Protein AF-A0A4V1SQG9-F1 (afdb_monomer_lite)

Foldseek 3Di:
DQALVQCLVVDPPPVVSVVSVVVVVVVLVVLLVVLVVLLVCCVVCVPDDDDNHGSQVVQQVVQVLLDVQQDDDRQGHGQDDDVPHTPSADDDPVSHHHHGHPQSVVSSCQSHNAWDQHHHVGNVHDDDDDRIHDND

Secondary structure (DSSP, 8-state):
-HHHHHHGGG---HHHHHHHHHHHHHHHHHHHHHHHHHHHHHHH-TT-EETTEEHHHHHHHHHHHHHHHH-SS-----S--BTTB--SS-B-TTSPBP---HHHHHHHHHT-SS--S-BTTBTT--SSS--PPP--

pLDDT: mean 96.25, std 2.07, range [89.06, 98.56]

Sequence (136 aa):
VTAYKGASPLITNKTFLEAAAGILAAEAYHAGLVRTVLYRKGINTPTVMIGNSTIIEATEKVSTARDSLDGASDLDQGVRAIGTASNIVPTDSSGVAYSRSAGQVLNIAFLNKMATDRGGFFPNGVNGSIRLSAAN

Structure (mmCIF, N/CA/C/O backbone):
data_AF-A0A4V1SQG9-F1
#
_entry.id   AF-A0A4V1SQG9-F1
#
loop_
_atom_site.group_PDB
_atom_site.id
_atom_site.type_symbol
_atom_site.label_atom_id
_atom_site.label_alt_id
_atom_site.label_comp_id
_atom_site.label_asym_id
_atom_site.label_entity_id
_atom_site.label_seq_id
_atom_site.pdbx_PDB_ins_code
_atom_site.Cartn_x
_atom_site.Cartn_y
_atom_site.Cartn_z
_atom_site.occupancy
_a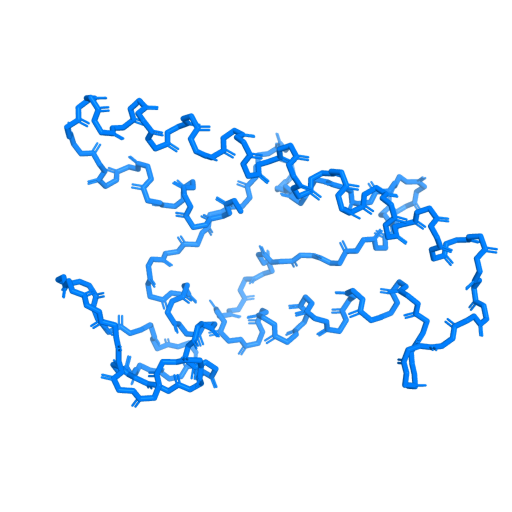tom_site.B_iso_or_equiv
_atom_site.auth_seq_id
_atom_site.auth_comp_id
_atom_site.auth_asym_id
_atom_site.auth_atom_id
_atom_site.pdbx_PDB_model_num
ATOM 1 N N . VAL A 1 1 ? 1.883 2.176 3.557 1.00 89.06 1 VAL A N 1
ATOM 2 C CA . VAL A 1 1 ? 1.469 3.501 4.094 1.00 89.06 1 VAL A CA 1
ATOM 3 C C . VAL A 1 1 ? -0.043 3.733 4.157 1.00 89.06 1 VAL A C 1
ATOM 5 O O . VAL A 1 1 ? -0.494 4.365 5.103 1.00 89.06 1 VAL A O 1
ATOM 8 N N . THR A 1 2 ? -0.842 3.221 3.212 1.00 94.31 2 THR A N 1
ATOM 9 C CA . THR A 1 2 ? -2.289 3.520 3.091 1.00 94.31 2 THR A CA 1
ATOM 10 C C . THR A 1 2 ? -3.128 3.163 4.327 1.00 94.31 2 THR A C 1
ATOM 12 O O . THR A 1 2 ? -4.050 3.901 4.670 1.00 94.31 2 THR A O 1
ATOM 15 N N . ALA A 1 3 ? -2.775 2.087 5.040 1.00 95.62 3 ALA A N 1
ATOM 16 C CA . ALA A 1 3 ? -3.396 1.704 6.312 1.00 95.62 3 ALA A CA 1
ATOM 17 C C . ALA A 1 3 ? -3.205 2.771 7.407 1.00 95.62 3 ALA A C 1
ATOM 19 O O . ALA A 1 3 ? -4.165 3.174 8.053 1.00 95.62 3 ALA A O 1
ATOM 20 N N . TYR A 1 4 ? -1.978 3.278 7.578 1.00 94.81 4 TYR A N 1
ATOM 21 C CA . TYR A 1 4 ? -1.670 4.305 8.578 1.00 94.81 4 TYR A CA 1
ATOM 22 C C . TYR A 1 4 ? -2.366 5.631 8.265 1.00 94.81 4 TYR A C 1
ATOM 24 O O . TYR A 1 4 ? -2.917 6.258 9.167 1.00 94.81 4 TYR A O 1
ATOM 32 N N . LYS A 1 5 ? -2.402 6.039 6.986 1.00 95.94 5 LYS A N 1
ATOM 33 C CA . LYS A 1 5 ? -3.141 7.244 6.585 1.00 95.94 5 LYS A CA 1
ATOM 34 C C . LYS A 1 5 ? -4.639 7.073 6.845 1.00 95.94 5 LYS A C 1
ATOM 36 O O . LYS A 1 5 ? -5.269 7.987 7.357 1.00 95.94 5 LYS A O 1
ATOM 41 N N . GLY A 1 6 ? -5.207 5.912 6.516 1.00 96.50 6 GLY A N 1
ATOM 42 C CA . GLY A 1 6 ? -6.620 5.621 6.767 1.00 96.50 6 GLY A CA 1
ATOM 43 C C . GLY A 1 6 ? -6.981 5.549 8.253 1.00 96.50 6 GLY A C 1
ATOM 44 O O . GLY A 1 6 ? -8.091 5.912 8.627 1.00 96.50 6 GLY A O 1
ATOM 45 N N . ALA A 1 7 ? -6.041 5.134 9.104 1.00 95.88 7 ALA A N 1
ATOM 46 C CA . ALA A 1 7 ? -6.230 5.088 10.549 1.00 95.88 7 ALA A CA 1
ATOM 47 C C . ALA A 1 7 ? -6.115 6.463 11.227 1.00 95.88 7 ALA A C 1
ATOM 49 O O . ALA A 1 7 ? -6.671 6.636 12.309 1.00 95.88 7 ALA A O 1
ATOM 50 N N . SER A 1 8 ? -5.423 7.440 10.627 1.00 96.56 8 SER A N 1
ATOM 51 C CA . SER A 1 8 ? -5.115 8.716 11.293 1.00 96.56 8 SER A CA 1
ATOM 52 C C . SER A 1 8 ? -6.338 9.478 11.830 1.00 96.56 8 SER A C 1
ATOM 54 O O . SER A 1 8 ? -6.249 9.959 12.959 1.00 96.56 8 SER A O 1
ATOM 56 N N . PRO A 1 9 ? -7.505 9.530 11.148 1.00 95.94 9 PRO A N 1
ATOM 57 C CA . PRO A 1 9 ? -8.682 10.216 11.684 1.00 95.94 9 PRO A CA 1
ATOM 58 C C . PRO A 1 9 ? -9.327 9.485 12.872 1.00 95.94 9 PRO A C 1
ATOM 60 O O . PRO A 1 9 ? -10.149 10.064 13.575 1.00 95.94 9 PRO A O 1
ATOM 63 N N . LEU A 1 10 ? -8.983 8.210 13.089 1.00 95.06 10 LEU A N 1
ATOM 64 C CA . LEU A 1 10 ? -9.543 7.363 14.146 1.00 95.06 10 LEU A CA 1
ATOM 65 C C . LEU A 1 10 ? -8.721 7.422 15.444 1.00 95.06 10 LEU A C 1
ATOM 67 O O . LEU A 1 10 ? -9.187 6.969 16.489 1.00 95.06 10 LEU A O 1
ATOM 71 N N . ILE A 1 11 ? -7.499 7.966 15.398 1.00 95.44 11 ILE A N 1
ATOM 72 C CA . ILE A 1 11 ? -6.613 8.063 16.561 1.00 95.44 11 ILE A CA 1
ATOM 73 C C . ILE A 1 11 ? -6.871 9.393 17.273 1.00 95.44 11 ILE A C 1
ATOM 75 O O . ILE A 1 11 ? -6.385 10.446 16.871 1.00 95.44 11 ILE A O 1
ATOM 79 N N . THR A 1 12 ? -7.634 9.342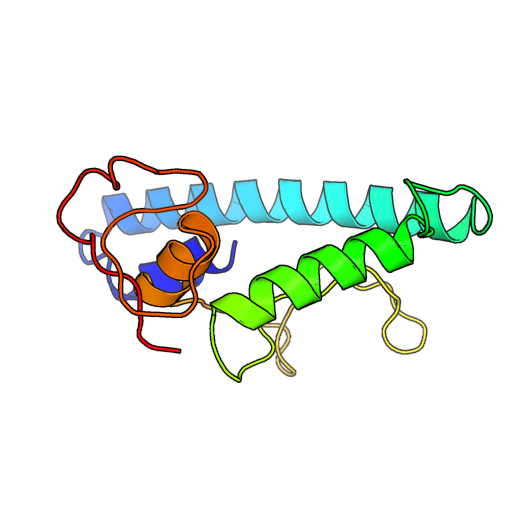 18.363 1.00 97.19 12 THR A N 1
ATOM 80 C CA . THR A 1 12 ? -8.030 10.536 19.130 1.00 97.19 12 THR A CA 1
ATOM 81 C C . THR A 1 12 ? -6.964 11.001 20.121 1.00 97.19 12 THR A C 1
ATOM 83 O O . THR A 1 12 ? -6.857 12.192 20.417 1.00 97.19 12 THR A O 1
ATOM 86 N N . ASN A 1 13 ? -6.153 10.076 20.640 1.00 97.75 13 ASN A N 1
ATOM 87 C CA . ASN A 1 13 ? -5.054 10.412 21.535 1.00 97.75 13 ASN A CA 1
ATOM 88 C C . ASN A 1 13 ? -3.904 11.037 20.730 1.00 97.75 13 ASN A C 1
ATOM 90 O O . ASN A 1 13 ? -3.278 10.365 19.912 1.00 97.75 13 ASN A O 1
ATOM 94 N N . LYS A 1 14 ? -3.602 12.314 20.993 1.00 97.69 14 LYS A N 1
ATOM 95 C CA . LYS A 1 14 ? -2.589 13.081 20.250 1.00 97.69 14 LYS A CA 1
ATOM 96 C C . LYS A 1 14 ? -1.186 12.479 20.333 1.00 97.69 14 LYS A C 1
ATOM 98 O O . LYS A 1 14 ? -0.482 12.488 19.332 1.00 97.69 14 LYS A O 1
ATOM 103 N N . THR A 1 15 ? -0.808 11.910 21.476 1.00 97.75 15 THR A N 1
ATOM 104 C CA . THR A 1 15 ? 0.482 11.225 21.645 1.00 97.75 15 THR A CA 1
ATOM 105 C C . THR A 1 15 ? 0.576 10.008 20.728 1.00 97.75 15 THR A C 1
ATOM 107 O O . THR A 1 15 ? 1.600 9.775 20.091 1.00 97.75 15 THR A O 1
ATOM 110 N N . PHE A 1 16 ? -0.508 9.240 20.603 1.00 97.00 16 PHE A N 1
ATOM 111 C CA . PHE A 1 16 ? -0.535 8.095 19.692 1.00 97.00 16 PHE A CA 1
ATOM 112 C C . PHE A 1 16 ? -0.660 8.510 18.227 1.00 97.00 16 PHE A C 1
ATOM 114 O O . PHE A 1 16 ? -0.092 7.840 17.369 1.00 97.00 16 PHE A O 1
ATOM 121 N N . LEU A 1 17 ? -1.351 9.614 17.929 1.00 98.06 17 LEU A N 1
ATOM 122 C CA . LEU A 1 17 ? -1.425 10.156 16.573 1.00 98.06 17 LEU A CA 1
ATOM 123 C C . LEU A 1 17 ? -0.045 10.621 16.091 1.00 98.06 17 LEU A C 1
ATOM 125 O O . LEU A 1 17 ? 0.335 10.316 14.964 1.00 98.06 17 LEU A O 1
ATOM 129 N N . GLU A 1 18 ? 0.719 11.303 16.946 1.00 97.88 18 GLU A N 1
ATOM 130 C CA . GLU A 1 18 ? 2.098 11.709 16.659 1.00 97.88 18 GLU A CA 1
ATOM 131 C C . GLU A 1 18 ? 2.991 10.492 16.379 1.00 97.88 18 GLU A C 1
ATOM 133 O O . GLU A 1 18 ? 3.652 10.430 15.341 1.00 97.88 18 GLU A O 1
ATOM 138 N N . ALA A 1 19 ? 2.951 9.477 17.249 1.00 97.69 19 ALA A N 1
ATOM 139 C CA . ALA A 1 19 ? 3.710 8.246 17.046 1.00 97.69 19 ALA A CA 1
ATOM 140 C C . ALA A 1 19 ? 3.308 7.527 15.742 1.00 97.69 19 ALA A C 1
ATOM 142 O O . ALA A 1 19 ? 4.169 7.091 14.975 1.00 97.69 19 ALA A O 1
ATOM 143 N N . ALA A 1 20 ? 2.007 7.445 15.445 1.00 97.12 20 ALA A N 1
ATOM 144 C CA . ALA A 1 20 ? 1.502 6.851 14.209 1.00 97.12 20 ALA A CA 1
ATOM 145 C C . ALA A 1 20 ? 1.936 7.636 12.961 1.00 97.12 20 ALA A C 1
ATOM 147 O O . ALA A 1 20 ? 2.260 7.023 11.942 1.00 97.12 20 ALA A O 1
ATOM 148 N N . ALA A 1 21 ? 1.992 8.969 13.035 1.00 97.50 21 ALA A N 1
ATOM 149 C CA . ALA A 1 21 ? 2.512 9.810 11.960 1.00 97.50 21 ALA A CA 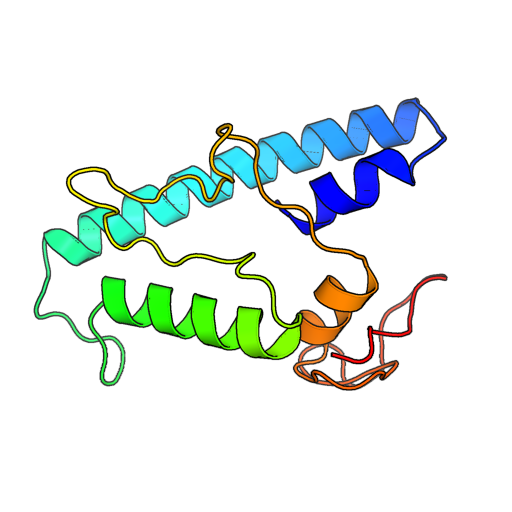1
ATOM 150 C C . ALA A 1 21 ? 4.009 9.557 11.712 1.00 97.50 21 ALA A C 1
ATOM 152 O O . ALA A 1 21 ? 4.429 9.453 10.559 1.00 97.50 21 ALA A O 1
ATOM 153 N N . GLY A 1 22 ? 4.801 9.375 12.774 1.00 97.88 22 GLY A N 1
ATOM 154 C CA . GLY A 1 22 ? 6.211 8.991 12.664 1.00 97.88 22 GLY A CA 1
ATOM 155 C C . GLY A 1 22 ? 6.408 7.637 11.972 1.00 97.88 22 GLY A C 1
ATOM 156 O O . GLY A 1 22 ? 7.227 7.520 11.059 1.00 97.88 22 GLY A O 1
ATOM 157 N N . ILE A 1 23 ? 5.606 6.630 12.337 1.00 97.50 23 ILE A N 1
ATOM 158 C CA . ILE A 1 23 ? 5.640 5.310 11.682 1.00 97.50 23 ILE A CA 1
ATOM 159 C C . ILE A 1 23 ? 5.219 5.424 10.212 1.00 97.50 23 ILE A C 1
ATOM 161 O O . ILE A 1 23 ? 5.886 4.868 9.340 1.00 97.50 23 ILE A O 1
ATOM 165 N N . LEU A 1 24 ? 4.162 6.186 9.908 1.00 97.12 24 LEU A N 1
ATOM 166 C CA . LEU A 1 24 ? 3.742 6.450 8.529 1.00 97.12 24 LEU A CA 1
ATOM 167 C C . LEU A 1 24 ? 4.883 7.045 7.694 1.00 97.12 24 LEU A C 1
ATOM 169 O O . LEU A 1 24 ? 5.068 6.626 6.551 1.00 97.12 24 LEU A O 1
ATOM 173 N N . ALA A 1 25 ? 5.645 7.991 8.252 1.00 97.81 25 ALA A N 1
ATOM 174 C CA . ALA A 1 25 ? 6.776 8.610 7.569 1.00 97.81 25 ALA A CA 1
ATOM 175 C C . ALA A 1 25 ? 7.913 7.607 7.306 1.00 97.81 25 ALA A C 1
ATOM 177 O O . ALA A 1 25 ? 8.414 7.535 6.183 1.00 97.81 25 ALA A O 1
ATOM 178 N N . ALA A 1 26 ? 8.281 6.789 8.297 1.00 98.00 26 ALA A N 1
ATOM 179 C CA . ALA A 1 26 ? 9.293 5.742 8.127 1.00 98.00 26 ALA A CA 1
ATOM 180 C C . ALA A 1 26 ? 8.893 4.729 7.038 1.00 98.00 26 ALA A C 1
ATOM 182 O O . ALA A 1 26 ? 9.665 4.447 6.120 1.00 98.00 26 ALA A O 1
ATOM 183 N N . GLU A 1 27 ? 7.647 4.254 7.079 1.00 96.69 27 GLU A N 1
ATOM 184 C CA . GLU A 1 27 ? 7.093 3.353 6.066 1.00 96.69 27 GLU A CA 1
ATOM 185 C C . GLU A 1 27 ? 7.043 3.995 4.672 1.00 96.69 27 GLU A C 1
ATOM 187 O O . GLU A 1 27 ? 7.220 3.305 3.667 1.00 96.69 27 GLU A O 1
ATOM 192 N N . ALA A 1 28 ? 6.832 5.313 4.580 1.00 97.00 28 ALA A N 1
ATOM 193 C CA . ALA A 1 28 ? 6.875 6.035 3.310 1.00 97.00 28 ALA A CA 1
ATOM 194 C C . ALA A 1 28 ? 8.292 6.073 2.720 1.00 97.00 28 ALA A C 1
ATOM 196 O O . ALA A 1 28 ? 8.449 5.803 1.528 1.00 97.00 28 ALA A O 1
ATOM 197 N N . TYR A 1 29 ? 9.322 6.323 3.538 1.00 97.81 29 TYR A N 1
ATOM 198 C CA . TYR A 1 29 ? 10.717 6.253 3.090 1.00 97.81 29 TYR A CA 1
ATOM 199 C C . TYR A 1 29 ? 11.093 4.847 2.617 1.00 97.81 29 TYR A C 1
ATOM 201 O O . TYR A 1 29 ? 11.664 4.693 1.535 1.00 97.81 29 TYR A O 1
ATOM 209 N N . HIS A 1 30 ? 10.730 3.815 3.384 1.00 97.94 30 HIS A N 1
ATOM 210 C CA . HIS A 1 30 ? 10.987 2.427 3.002 1.00 97.94 30 HIS A CA 1
ATOM 211 C C . HIS A 1 30 ? 10.280 2.056 1.695 1.00 97.94 30 HIS A C 1
ATOM 213 O O . HIS A 1 30 ? 10.918 1.549 0.770 1.00 97.94 30 HIS A O 1
ATOM 219 N N . ALA A 1 31 ? 8.981 2.353 1.582 1.00 96.75 31 ALA A N 1
ATOM 220 C CA . ALA A 1 31 ? 8.212 2.062 0.378 1.00 96.75 31 ALA A CA 1
ATOM 221 C C . ALA A 1 31 ? 8.776 2.801 -0.846 1.00 96.75 31 ALA A C 1
ATOM 223 O O . ALA A 1 31 ? 8.974 2.178 -1.888 1.00 96.75 31 ALA A O 1
ATOM 224 N N . GLY A 1 32 ? 9.096 4.093 -0.720 1.00 97.25 32 GLY A N 1
ATOM 225 C CA . GLY A 1 32 ? 9.697 4.878 -1.800 1.00 97.25 32 GLY A CA 1
ATOM 226 C C . GLY A 1 32 ? 11.042 4.310 -2.263 1.00 97.25 32 GLY A C 1
ATOM 227 O O . GLY A 1 32 ? 11.274 4.176 -3.468 1.00 97.25 32 GLY A O 1
ATOM 228 N N . LEU A 1 33 ? 11.906 3.893 -1.329 1.00 98.31 33 LEU A N 1
ATOM 229 C CA . LEU A 1 33 ? 13.198 3.275 -1.644 1.00 98.31 33 LEU A CA 1
ATOM 230 C C . LEU A 1 33 ? 13.027 1.944 -2.389 1.00 98.31 33 LEU A C 1
ATOM 232 O O . LEU A 1 33 ? 13.627 1.752 -3.450 1.00 98.31 33 LEU A O 1
ATOM 236 N N . VAL A 1 34 ? 12.188 1.040 -1.871 1.00 97.88 34 VAL A N 1
ATOM 237 C CA . VAL A 1 34 ? 11.926 -0.268 -2.497 1.00 97.88 34 VAL A CA 1
ATOM 238 C C . VAL A 1 34 ? 11.377 -0.084 -3.910 1.00 97.88 34 VAL A C 1
ATOM 240 O O . VAL A 1 34 ? 11.886 -0.693 -4.852 1.00 97.88 34 VAL A O 1
ATOM 243 N N . ARG A 1 35 ? 10.391 0.802 -4.089 1.00 97.88 35 ARG A N 1
ATOM 244 C CA . ARG A 1 35 ? 9.773 1.070 -5.397 1.00 97.88 35 ARG A CA 1
ATOM 245 C C . ARG A 1 35 ? 10.764 1.675 -6.383 1.00 97.88 35 ARG A C 1
ATOM 247 O O . ARG A 1 35 ? 10.815 1.243 -7.530 1.00 97.88 35 ARG A O 1
ATOM 254 N N . THR A 1 36 ? 11.613 2.593 -5.925 1.00 98.19 36 THR A N 1
ATOM 255 C CA . THR A 1 36 ? 12.694 3.171 -6.738 1.00 98.19 36 THR A CA 1
ATOM 256 C C . THR A 1 36 ? 13.667 2.095 -7.224 1.00 98.19 36 THR A C 1
ATOM 258 O O . THR A 1 36 ? 14.037 2.068 -8.400 1.00 98.19 36 THR A O 1
ATOM 261 N N . VAL A 1 37 ? 14.071 1.176 -6.342 1.00 98.00 37 VAL A N 1
ATOM 262 C CA . VAL A 1 37 ? 14.982 0.079 -6.695 1.00 98.00 37 VAL A CA 1
ATOM 263 C C . VAL A 1 37 ? 14.321 -0.906 -7.661 1.00 98.00 37 VAL A C 1
ATOM 265 O O . VAL A 1 37 ? 14.958 -1.289 -8.644 1.00 98.00 37 VAL A O 1
ATOM 268 N N . LEU A 1 38 ? 13.062 -1.286 -7.422 1.00 97.56 38 LEU A N 1
ATOM 269 C CA . LEU A 1 38 ? 12.298 -2.174 -8.304 1.00 97.56 38 LEU A CA 1
ATOM 270 C C . LEU A 1 38 ? 12.111 -1.569 -9.695 1.00 97.56 38 LEU A C 1
ATOM 272 O O . LEU A 1 38 ? 12.397 -2.244 -10.682 1.00 97.56 38 LEU A O 1
ATOM 276 N N . TYR A 1 39 ? 11.714 -0.296 -9.777 1.00 97.94 39 TYR A N 1
ATOM 277 C CA . TYR A 1 39 ? 11.557 0.406 -11.048 1.00 97.94 39 TYR A CA 1
ATOM 278 C C . TYR A 1 39 ? 12.873 0.432 -11.826 1.00 97.94 39 TYR A C 1
ATOM 280 O O . TYR A 1 39 ? 12.932 -0.021 -12.967 1.00 97.94 39 TYR A O 1
ATOM 288 N N . ARG A 1 40 ? 13.959 0.882 -11.181 1.00 97.69 40 ARG A N 1
ATOM 289 C CA . ARG A 1 40 ? 15.275 0.987 -11.822 1.00 97.69 40 ARG A CA 1
ATOM 290 C C . ARG A 1 40 ? 15.812 -0.369 -12.280 1.00 97.69 40 ARG A C 1
ATOM 292 O O . ARG A 1 40 ? 16.367 -0.462 -13.369 1.00 97.69 40 ARG A O 1
ATOM 299 N N . LYS A 1 41 ? 15.648 -1.427 -11.480 1.00 97.25 41 LYS A N 1
ATOM 300 C CA . LYS A 1 41 ? 16.005 -2.790 -11.904 1.00 97.25 41 LYS A CA 1
ATOM 301 C C . LYS A 1 41 ? 15.147 -3.231 -13.089 1.00 97.25 41 LYS A C 1
ATOM 303 O O . LYS A 1 41 ? 15.699 -3.689 -14.078 1.00 97.25 41 LYS A O 1
ATOM 308 N N . GLY A 1 42 ? 13.832 -3.038 -13.015 1.00 97.00 42 GLY A N 1
ATOM 309 C CA . GLY A 1 42 ? 12.898 -3.462 -14.054 1.00 97.00 42 GLY A CA 1
ATOM 310 C C . GLY A 1 42 ? 13.166 -2.838 -15.422 1.00 97.00 42 GLY A C 1
ATOM 311 O O . GLY A 1 42 ? 13.129 -3.556 -16.416 1.00 97.00 42 GLY A O 1
ATOM 312 N N . ILE A 1 43 ? 13.508 -1.547 -15.479 1.00 96.75 43 ILE A N 1
ATOM 313 C CA . ILE A 1 43 ? 13.860 -0.892 -16.751 1.00 96.75 43 ILE A CA 1
ATOM 314 C C . ILE A 1 43 ? 15.251 -1.294 -17.266 1.00 96.75 43 ILE A C 1
ATOM 316 O O . ILE A 1 43 ? 15.454 -1.357 -18.473 1.00 96.75 43 ILE A O 1
ATOM 320 N N . ASN A 1 44 ? 16.200 -1.593 -16.373 1.00 97.81 44 ASN A N 1
ATOM 321 C CA . ASN A 1 44 ? 17.559 -1.988 -16.758 1.00 97.81 44 ASN A CA 1
ATOM 322 C C . ASN A 1 44 ? 17.649 -3.459 -17.184 1.00 97.81 44 ASN A C 1
ATOM 324 O O . ASN A 1 44 ? 18.568 -3.835 -17.906 1.00 97.81 44 ASN A O 1
ATOM 328 N N . THR A 1 45 ? 16.723 -4.301 -16.723 1.00 96.62 45 THR A N 1
ATOM 329 C CA . THR A 1 45 ? 16.696 -5.736 -17.024 1.00 96.62 45 THR A CA 1
ATOM 330 C C . THR A 1 45 ? 15.308 -6.170 -17.514 1.00 96.62 45 THR A C 1
ATOM 332 O O . THR A 1 45 ? 14.658 -6.988 -16.856 1.00 96.62 45 THR A O 1
ATOM 335 N N . PRO A 1 46 ? 14.824 -5.649 -18.659 1.00 93.88 46 PRO A N 1
ATOM 336 C CA . PRO A 1 46 ? 13.446 -5.857 -19.115 1.00 93.88 46 PRO A CA 1
ATOM 337 C C . PRO A 1 46 ? 13.140 -7.308 -19.518 1.00 93.88 46 PRO A C 1
ATOM 339 O O . PRO A 1 46 ? 11.983 -7.653 -19.713 1.00 93.88 46 PRO A O 1
ATOM 342 N N . THR A 1 47 ? 14.158 -8.165 -19.635 1.00 95.25 47 THR A N 1
ATOM 343 C CA . THR A 1 47 ? 14.032 -9.587 -19.990 1.00 95.25 47 THR A CA 1
ATOM 344 C C . THR A 1 47 ? 14.237 -10.537 -18.806 1.00 95.25 47 THR A C 1
ATOM 346 O O . THR A 1 47 ? 14.073 -11.745 -18.961 1.00 95.25 47 THR A O 1
ATOM 349 N N . VAL A 1 48 ? 14.606 -10.027 -17.623 1.00 94.62 48 VAL A N 1
ATOM 350 C CA . VAL A 1 48 ? 14.755 -10.859 -16.420 1.00 94.62 48 VAL A CA 1
ATOM 351 C C . VAL A 1 48 ? 13.376 -11.171 -15.854 1.00 94.62 48 VAL A C 1
ATOM 353 O O . VAL A 1 48 ? 12.610 -10.265 -15.519 1.00 94.62 48 VAL A O 1
ATOM 356 N N . MET A 1 49 ? 13.092 -12.465 -15.717 1.00 94.50 49 MET A N 1
ATOM 357 C CA . MET A 1 49 ? 11.784 -12.971 -15.317 1.00 94.50 49 MET A CA 1
ATOM 358 C C . MET A 1 49 ? 11.777 -13.431 -13.856 1.00 94.50 49 MET A C 1
ATOM 360 O O . MET A 1 49 ? 12.675 -14.138 -13.404 1.00 94.50 49 MET A O 1
ATOM 364 N N . ILE A 1 50 ? 10.722 -13.068 -13.133 1.00 92.19 50 ILE A N 1
ATOM 365 C CA . ILE A 1 50 ? 10.308 -13.654 -11.859 1.00 92.19 50 ILE A CA 1
ATOM 366 C C . ILE A 1 50 ? 9.096 -14.536 -12.175 1.00 92.19 50 ILE A C 1
ATOM 368 O O . ILE A 1 50 ? 7.989 -14.043 -12.400 1.00 92.19 50 ILE A O 1
ATOM 372 N N . GLY A 1 51 ? 9.316 -15.849 -12.278 1.00 92.31 51 GLY A N 1
ATOM 373 C CA . GLY A 1 51 ? 8.314 -16.761 -12.834 1.00 92.31 51 GLY A CA 1
ATOM 374 C C . GLY A 1 51 ? 8.036 -16.433 -14.305 1.00 92.31 51 GLY A C 1
ATOM 375 O O . GLY A 1 51 ? 8.933 -16.525 -15.137 1.00 92.31 51 GLY A O 1
ATOM 376 N N . ASN A 1 52 ? 6.802 -16.031 -14.619 1.00 94.69 52 ASN A N 1
ATOM 377 C CA . ASN A 1 52 ? 6.362 -15.661 -15.970 1.00 94.69 52 ASN A CA 1
ATOM 378 C C . ASN A 1 52 ? 6.151 -14.147 -16.163 1.00 94.69 52 ASN A C 1
ATOM 380 O O . ASN A 1 52 ? 5.380 -13.743 -17.032 1.00 94.69 52 ASN A O 1
ATOM 384 N N . SER A 1 53 ? 6.798 -13.311 -15.347 1.00 97.25 53 SER A N 1
ATOM 385 C CA . SER A 1 53 ? 6.681 -11.851 -15.427 1.00 97.25 53 SER A CA 1
ATOM 386 C C . SER A 1 53 ? 8.014 -11.143 -15.290 1.00 97.25 53 SER A C 1
ATOM 388 O O . SER A 1 53 ? 8.855 -11.554 -14.497 1.00 97.25 53 SER A O 1
ATOM 390 N N . THR A 1 54 ? 8.177 -10.033 -16.004 1.00 98.00 54 THR A N 1
ATOM 391 C CA . THR A 1 54 ? 9.258 -9.078 -15.731 1.00 98.00 54 THR A CA 1
ATOM 392 C C . THR A 1 54 ? 9.095 -8.473 -14.336 1.00 98.00 54 THR A C 1
ATOM 394 O O . THR A 1 54 ? 8.028 -8.560 -13.723 1.00 98.00 54 THR A O 1
ATOM 397 N N . ILE A 1 55 ? 10.129 -7.803 -13.823 1.00 97.81 55 ILE A N 1
ATOM 398 C CA . ILE A 1 55 ? 10.052 -7.135 -12.512 1.00 97.81 55 ILE A CA 1
ATOM 399 C C . ILE A 1 55 ? 8.887 -6.134 -12.468 1.00 97.81 55 ILE A C 1
ATOM 401 O O . ILE A 1 55 ? 8.116 -6.151 -11.512 1.00 97.81 55 ILE A O 1
ATOM 405 N N . ILE A 1 56 ? 8.724 -5.295 -13.501 1.00 97.62 56 ILE A N 1
ATOM 406 C CA . ILE A 1 56 ? 7.637 -4.304 -13.552 1.00 97.62 56 ILE A CA 1
ATOM 407 C C . ILE A 1 56 ? 6.280 -5.011 -13.551 1.00 97.62 56 ILE A C 1
ATOM 409 O O . ILE A 1 56 ? 5.431 -4.697 -12.723 1.00 97.62 56 ILE A O 1
ATOM 413 N N . GLU A 1 57 ? 6.090 -6.011 -14.411 1.00 97.81 57 GLU A N 1
ATOM 414 C CA . GLU A 1 57 ? 4.844 -6.785 -14.468 1.00 97.81 57 GLU A CA 1
ATOM 415 C C . GLU A 1 57 ? 4.523 -7.495 -13.155 1.00 97.81 57 GLU A C 1
ATOM 417 O O . GLU A 1 57 ? 3.361 -7.545 -12.764 1.00 97.81 57 GLU A O 1
ATOM 422 N N . ALA A 1 58 ? 5.531 -8.011 -12.451 1.00 97.62 58 ALA A N 1
ATOM 423 C CA . ALA A 1 58 ? 5.334 -8.617 -11.143 1.00 97.62 58 ALA A CA 1
ATOM 424 C C . ALA A 1 58 ? 4.800 -7.591 -10.129 1.00 97.62 58 ALA A C 1
ATOM 426 O O . ALA A 1 58 ? 3.892 -7.918 -9.367 1.00 97.62 58 ALA A O 1
ATOM 427 N N . THR A 1 59 ? 5.293 -6.343 -10.147 1.00 97.44 59 THR A N 1
ATOM 428 C CA . THR A 1 59 ? 4.742 -5.288 -9.275 1.00 97.44 59 THR A CA 1
ATOM 429 C C . THR A 1 59 ? 3.292 -4.949 -9.609 1.00 97.44 59 THR A C 1
ATOM 431 O O . THR A 1 59 ? 2.485 -4.810 -8.694 1.00 97.44 59 THR A O 1
ATOM 434 N N . GLU A 1 60 ? 2.941 -4.888 -10.898 1.00 97.50 60 GLU A N 1
ATOM 435 C CA . GLU A 1 60 ? 1.561 -4.647 -11.332 1.00 97.50 60 GLU A CA 1
ATOM 436 C C . GLU A 1 60 ? 0.646 -5.801 -10.909 1.00 97.50 60 GLU A C 1
ATOM 438 O O . GLU A 1 60 ? -0.420 -5.571 -10.353 1.00 97.50 60 GLU A O 1
ATOM 443 N N . LYS A 1 61 ? 1.085 -7.055 -11.079 1.00 97.31 61 LYS A N 1
ATOM 444 C CA . LYS A 1 61 ? 0.311 -8.230 -10.652 1.00 97.31 61 LYS A CA 1
ATOM 445 C C . LYS A 1 61 ? 0.049 -8.242 -9.147 1.00 97.31 61 LYS A C 1
ATOM 447 O O . LYS A 1 61 ? -1.051 -8.598 -8.735 1.00 97.31 61 LYS A O 1
ATOM 452 N N . VAL A 1 62 ? 1.033 -7.863 -8.328 1.00 96.31 62 VAL A N 1
ATOM 453 C CA . VAL A 1 62 ? 0.849 -7.749 -6.869 1.00 96.31 62 VAL A CA 1
ATOM 454 C C . VAL A 1 62 ? -0.150 -6.644 -6.532 1.00 96.31 62 VAL A C 1
ATOM 456 O O . VAL A 1 62 ? -1.007 -6.862 -5.678 1.00 96.31 62 VAL A O 1
ATOM 459 N N . SER A 1 63 ? -0.065 -5.502 -7.218 1.00 96.88 63 SER A N 1
ATOM 460 C CA . SER A 1 63 ? -1.031 -4.408 -7.087 1.00 96.88 63 SER A CA 1
ATOM 461 C C . SER A 1 63 ? -2.449 -4.887 -7.381 1.00 96.88 63 SER A C 1
ATOM 463 O O . SER A 1 63 ? -3.287 -4.907 -6.487 1.00 96.88 63 SER A O 1
ATOM 465 N N . THR A 1 64 ? -2.675 -5.425 -8.585 1.00 96.94 64 THR A N 1
ATOM 466 C CA . THR A 1 64 ? -3.980 -5.937 -9.020 1.00 96.94 64 THR A CA 1
ATOM 467 C C . THR A 1 64 ? -4.523 -7.013 -8.083 1.00 96.94 64 THR A C 1
ATOM 469 O O . THR A 1 64 ? -5.718 -7.042 -7.797 1.00 96.94 64 THR A O 1
ATOM 472 N N . ALA A 1 65 ? -3.664 -7.903 -7.576 1.00 96.75 65 ALA A N 1
ATOM 473 C CA . ALA A 1 65 ? -4.083 -8.909 -6.609 1.00 96.75 65 ALA A CA 1
ATOM 474 C C . ALA A 1 65 ? -4.596 -8.271 -5.310 1.00 96.75 65 ALA A C 1
ATOM 476 O O . ALA A 1 65 ? -5.602 -8.726 -4.770 1.00 96.75 65 ALA A O 1
ATOM 477 N N . ARG A 1 66 ? -3.949 -7.209 -4.817 1.00 97.25 66 ARG A N 1
ATOM 478 C CA . ARG A 1 66 ? -4.396 -6.491 -3.619 1.00 97.25 66 ARG A CA 1
ATOM 479 C C . ARG A 1 66 ? -5.670 -5.688 -3.860 1.00 97.25 66 ARG A C 1
ATOM 481 O O . ARG A 1 66 ? -6.570 -5.791 -3.031 1.00 97.25 66 ARG A O 1
ATOM 488 N N . ASP A 1 67 ? -5.778 -4.988 -4.986 1.00 96.44 67 ASP A N 1
ATOM 489 C CA . ASP A 1 67 ? -6.993 -4.239 -5.336 1.00 96.44 67 ASP A CA 1
ATOM 490 C C . ASP A 1 67 ? -8.202 -5.177 -5.495 1.00 96.44 67 ASP A C 1
ATOM 492 O O . ASP A 1 67 ? -9.302 -4.882 -5.041 1.00 96.44 67 ASP A O 1
ATOM 496 N N . SER A 1 68 ? -7.995 -6.400 -6.007 1.00 96.94 68 SER A N 1
ATOM 497 C CA . SER A 1 68 ? -9.072 -7.404 -6.105 1.00 96.94 68 SER A CA 1
ATOM 498 C C . SER A 1 68 ? -9.681 -7.824 -4.756 1.00 96.94 68 SER A C 1
ATOM 500 O O . SER A 1 68 ? -10.740 -8.458 -4.724 1.00 96.94 68 SER A O 1
ATOM 502 N N . LEU A 1 69 ? -9.011 -7.501 -3.645 1.00 97.75 69 LEU A N 1
ATOM 503 C CA . LEU A 1 69 ? -9.429 -7.847 -2.290 1.00 97.75 69 LEU A CA 1
ATOM 504 C C . LEU A 1 69 ? -10.050 -6.666 -1.543 1.00 97.75 69 LEU A C 1
ATOM 506 O O . LEU A 1 69 ? -10.787 -6.898 -0.587 1.00 97.75 69 LEU A O 1
ATOM 510 N N . ASP A 1 70 ? -9.765 -5.425 -1.935 1.00 94.12 70 ASP A N 1
ATOM 511 C CA . ASP A 1 70 ? -10.106 -4.232 -1.154 1.00 94.12 70 ASP A CA 1
ATOM 512 C C . ASP A 1 70 ? -11.214 -3.349 -1.755 1.00 94.12 70 ASP A C 1
ATOM 514 O O . ASP A 1 70 ? -11.549 -2.312 -1.175 1.00 94.12 70 ASP A O 1
ATOM 518 N N . GLY A 1 71 ? -11.849 -3.787 -2.843 1.00 93.19 71 GLY A N 1
ATOM 519 C CA . GLY A 1 71 ? -13.054 -3.170 -3.396 1.00 93.19 71 GLY A CA 1
ATOM 520 C C . GLY A 1 71 ? -12.886 -2.688 -4.829 1.00 93.19 71 GLY A C 1
ATOM 521 O O . GLY A 1 71 ? -12.024 -3.144 -5.567 1.00 93.19 71 GLY A O 1
ATOM 522 N N . ALA A 1 72 ? -13.775 -1.788 -5.248 1.00 92.12 72 ALA A N 1
ATOM 523 C CA . ALA A 1 72 ? -13.817 -1.290 -6.624 1.00 92.12 72 ALA A CA 1
ATOM 524 C C . ALA A 1 72 ? -12.838 -0.133 -6.903 1.00 92.12 72 ALA A C 1
ATOM 526 O O . ALA A 1 72 ? -12.637 0.227 -8.062 1.00 92.12 72 ALA A O 1
ATOM 527 N N . SER A 1 73 ? -12.275 0.483 -5.862 1.00 92.31 73 SER A N 1
ATOM 528 C CA . SER A 1 73 ? -11.356 1.614 -6.006 1.00 92.31 73 SER A CA 1
ATOM 529 C C . SER A 1 73 ? -9.930 1.134 -6.252 1.00 92.31 73 SER A C 1
ATOM 531 O O . SER A 1 73 ? -9.452 0.259 -5.542 1.00 92.31 73 SER A O 1
ATOM 533 N N . ASP A 1 74 ? -9.227 1.779 -7.179 1.00 92.31 74 ASP A N 1
ATOM 534 C CA . ASP A 1 74 ? -7.789 1.590 -7.389 1.00 92.31 74 ASP A CA 1
ATOM 535 C C . ASP A 1 74 ? -7.001 2.312 -6.277 1.00 92.31 74 ASP A C 1
ATOM 537 O O . ASP A 1 74 ? -6.931 3.544 -6.247 1.00 92.31 74 ASP A O 1
ATOM 541 N N . LEU A 1 75 ? -6.497 1.553 -5.295 1.00 94.62 75 LEU A N 1
ATOM 542 C CA . LEU A 1 75 ? -5.823 2.084 -4.099 1.00 94.62 75 LEU A CA 1
ATOM 543 C C . LEU A 1 75 ? -4.413 1.513 -3.908 1.00 94.62 75 LEU A C 1
ATOM 545 O O . LEU A 1 75 ? -3.700 1.913 -2.974 1.00 94.62 75 LEU A O 1
ATOM 549 N N . ASP A 1 76 ? -4.012 0.518 -4.692 1.00 94.25 76 ASP A N 1
ATOM 550 C CA . ASP A 1 76 ? -2.629 0.098 -4.871 1.00 94.25 76 ASP A CA 1
ATOM 551 C C . ASP A 1 76 ? -2.194 0.355 -6.299 1.00 94.25 76 ASP A C 1
ATOM 553 O O . ASP A 1 76 ? -2.971 0.277 -7.227 1.00 94.25 76 ASP A O 1
ATOM 557 N N . GLN A 1 77 ? -0.914 0.621 -6.489 1.00 95.56 77 GLN A N 1
ATOM 558 C CA . GLN A 1 77 ? -0.376 0.706 -7.841 1.00 95.56 77 GLN A CA 1
ATOM 559 C C . GLN A 1 77 ? 0.914 -0.102 -7.892 1.00 95.56 77 GLN A C 1
ATOM 561 O O . GLN A 1 77 ? 1.578 -0.272 -6.863 1.00 95.56 77 GLN A O 1
ATOM 566 N N . GLY A 1 78 ? 1.306 -0.605 -9.061 1.00 96.94 78 GLY A N 1
ATOM 567 C CA . GLY A 1 78 ? 2.656 -1.127 -9.253 1.00 96.94 78 GLY A CA 1
ATOM 568 C C . GLY A 1 78 ? 3.670 0.008 -9.443 1.00 96.94 78 GLY A C 1
ATOM 569 O O . GLY A 1 78 ? 3.426 1.154 -9.051 1.00 96.94 78 GLY A O 1
ATOM 570 N N . VAL A 1 79 ? 4.853 -0.300 -9.980 1.00 97.81 79 VAL A N 1
ATOM 571 C CA . VAL A 1 79 ? 5.901 0.716 -10.216 1.00 97.81 79 VAL A CA 1
ATOM 572 C C . VAL A 1 79 ? 6.001 1.156 -11.674 1.00 97.81 79 VAL A C 1
ATOM 574 O O . VAL A 1 79 ? 6.870 1.970 -11.993 1.00 97.81 79 VAL A O 1
ATOM 577 N N . ARG A 1 80 ? 5.154 0.632 -12.571 1.00 96.69 80 ARG A N 1
ATOM 578 C CA . ARG A 1 80 ? 5.136 1.024 -13.985 1.00 96.69 80 ARG A CA 1
ATOM 579 C C . ARG A 1 80 ? 5.031 2.540 -14.125 1.00 96.69 80 ARG A C 1
ATOM 581 O O . AR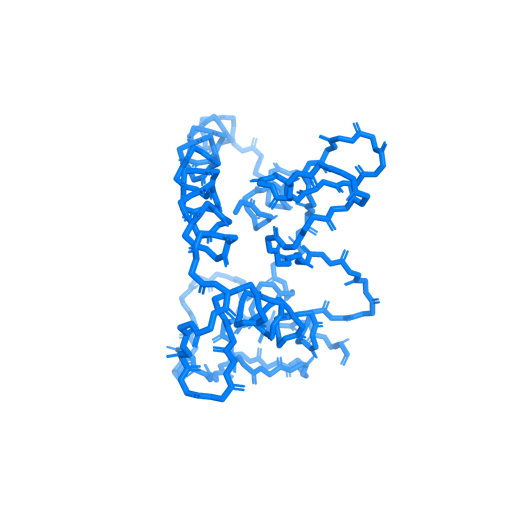G A 1 80 ? 4.344 3.209 -13.358 1.00 96.69 80 ARG A O 1
ATOM 588 N N . ALA A 1 81 ? 5.737 3.072 -15.119 1.00 95.81 81 ALA A N 1
ATOM 589 C CA . ALA A 1 81 ? 5.694 4.494 -15.406 1.00 95.81 81 ALA A CA 1
ATOM 590 C C . ALA A 1 81 ? 4.280 4.941 -15.803 1.00 95.81 81 ALA A C 1
ATOM 592 O O . ALA A 1 81 ? 3.604 4.270 -16.585 1.00 95.81 81 ALA A O 1
ATOM 593 N N . ILE A 1 82 ? 3.871 6.099 -15.290 1.00 91.88 82 ILE A N 1
ATOM 594 C CA . ILE A 1 82 ? 2.660 6.806 -15.699 1.00 91.88 82 ILE A CA 1
ATOM 595 C C . ILE A 1 82 ? 3.119 7.911 -16.653 1.00 91.88 82 ILE A C 1
ATOM 597 O O . ILE A 1 82 ? 3.787 8.867 -16.252 1.00 91.88 82 ILE A O 1
ATOM 601 N N . GLY A 1 83 ? 2.838 7.738 -17.946 1.00 90.56 83 GLY A N 1
ATOM 602 C CA . GLY A 1 83 ? 3.474 8.542 -18.989 1.00 90.56 83 GLY A CA 1
ATOM 603 C C . GLY A 1 83 ? 4.990 8.325 -18.987 1.00 90.56 83 GLY A C 1
ATOM 604 O O . GLY A 1 83 ? 5.463 7.212 -19.201 1.00 90.56 83 GLY A O 1
ATOM 605 N N . THR A 1 84 ? 5.754 9.386 -18.732 1.00 90.50 84 THR A N 1
ATOM 606 C CA . THR A 1 84 ? 7.226 9.351 -18.677 1.00 90.50 84 THR A CA 1
ATOM 607 C C . THR A 1 84 ? 7.789 9.326 -17.252 1.00 90.50 84 THR A C 1
ATOM 609 O O . THR A 1 84 ? 9.006 9.242 -17.083 1.00 90.50 84 THR A O 1
ATOM 612 N N . ALA A 1 85 ? 6.937 9.390 -16.223 1.00 92.69 85 ALA A N 1
ATOM 613 C CA . ALA A 1 85 ? 7.350 9.456 -14.823 1.00 92.69 85 ALA A CA 1
ATOM 614 C C . ALA A 1 85 ? 7.235 8.090 -14.133 1.00 92.69 85 ALA A C 1
ATOM 616 O O . ALA A 1 85 ? 6.266 7.360 -14.336 1.00 92.69 85 ALA A O 1
ATOM 617 N N . SER A 1 86 ? 8.208 7.746 -13.289 1.00 94.06 86 SER A N 1
ATOM 618 C CA . SER A 1 86 ? 8.161 6.526 -12.477 1.00 94.06 86 SER A CA 1
ATOM 619 C C . SER A 1 86 ? 7.076 6.608 -11.398 1.00 94.06 86 SER A C 1
ATOM 621 O O . SER A 1 86 ? 6.879 7.659 -10.788 1.00 94.06 86 SER A O 1
ATOM 623 N N . ASN A 1 87 ? 6.409 5.487 -11.101 1.00 95.62 87 ASN A N 1
ATOM 624 C CA . ASN A 1 87 ? 5.425 5.428 -10.019 1.00 95.62 87 ASN A CA 1
ATOM 625 C C . ASN A 1 87 ? 6.052 4.933 -8.705 1.00 95.62 87 ASN A C 1
ATOM 627 O O . ASN A 1 87 ? 5.930 3.770 -8.305 1.00 95.62 87 ASN A O 1
ATOM 631 N N . ILE A 1 88 ? 6.776 5.828 -8.032 1.00 95.56 88 ILE A N 1
ATOM 632 C CA . ILE A 1 88 ? 7.448 5.521 -6.758 1.00 95.56 88 ILE A CA 1
ATOM 633 C C . ILE A 1 88 ? 6.671 5.995 -5.523 1.00 95.56 88 ILE A C 1
ATOM 635 O O . ILE A 1 88 ? 6.992 5.566 -4.416 1.00 95.56 88 ILE A O 1
ATOM 639 N N . VAL A 1 89 ? 5.634 6.818 -5.701 1.00 94.06 89 VAL A N 1
ATOM 640 C CA . VAL A 1 89 ? 4.724 7.254 -4.634 1.00 94.06 89 VAL A CA 1
ATOM 641 C C . VAL A 1 89 ? 3.284 7.174 -5.158 1.00 94.06 89 VAL A C 1
ATOM 643 O O . VAL A 1 89 ? 2.864 8.079 -5.869 1.00 94.06 89 VAL A O 1
ATOM 646 N N . PRO A 1 90 ? 2.521 6.117 -4.823 1.00 93.12 90 PRO A N 1
ATOM 647 C CA . PRO A 1 90 ? 1.121 6.007 -5.229 1.00 93.12 90 PRO A CA 1
ATOM 648 C C . PRO A 1 90 ? 0.265 7.050 -4.517 1.00 93.12 90 PRO A C 1
ATOM 650 O O . PRO A 1 90 ? 0.142 7.036 -3.284 1.00 93.12 90 PRO A O 1
ATOM 653 N N . THR A 1 91 ? -0.318 7.948 -5.297 1.00 94.62 91 THR A N 1
ATOM 654 C CA . THR A 1 91 ? -1.114 9.079 -4.824 1.00 94.62 91 THR A CA 1
ATOM 655 C C . THR A 1 91 ? -2.313 9.312 -5.731 1.00 94.62 91 THR A C 1
ATOM 657 O O . THR A 1 91 ? -2.324 8.882 -6.884 1.00 94.62 91 THR A O 1
ATOM 660 N N . ASP A 1 92 ? -3.322 9.997 -5.199 1.00 92.38 92 ASP A N 1
ATOM 661 C CA . ASP A 1 92 ? -4.419 10.533 -5.998 1.00 92.38 92 ASP A CA 1
ATOM 662 C C . ASP A 1 92 ? -3.957 11.697 -6.899 1.00 92.38 92 ASP A C 1
ATOM 664 O O . ASP A 1 92 ? -2.799 12.125 -6.882 1.00 92.38 92 ASP A O 1
ATOM 668 N N . SER A 1 93 ? -4.883 12.261 -7.677 1.00 92.44 93 SER A N 1
ATOM 669 C CA . SER A 1 93 ? -4.608 13.389 -8.579 1.00 92.44 93 SER A CA 1
ATOM 670 C C . SER A 1 93 ? -4.112 14.658 -7.877 1.00 92.44 93 SER A C 1
ATOM 672 O O . SER A 1 93 ? -3.610 15.563 -8.540 1.00 92.44 93 SER A O 1
ATOM 674 N N . SER A 1 94 ? -4.262 14.754 -6.556 1.00 94.75 94 SER A N 1
ATOM 675 C CA . SER A 1 94 ? -3.771 15.868 -5.743 1.00 94.75 94 SER A CA 1
ATOM 676 C C . SER A 1 94 ? -2.405 15.580 -5.114 1.00 94.75 94 SER A C 1
ATOM 678 O O . SER A 1 94 ? -1.908 16.394 -4.336 1.00 94.75 94 SER A O 1
ATOM 680 N N . GLY A 1 95 ? -1.778 14.446 -5.438 1.00 92.81 95 GLY A N 1
ATOM 681 C CA . GLY A 1 95 ? -0.494 14.054 -4.866 1.00 92.81 95 GLY A CA 1
ATOM 682 C C . GLY A 1 95 ? -0.605 13.558 -3.424 1.00 92.81 95 GLY A C 1
ATOM 683 O O . GLY A 1 95 ? 0.407 13.465 -2.728 1.00 92.81 95 GLY A O 1
ATOM 684 N N . VAL A 1 96 ? -1.809 13.219 -2.957 1.00 94.56 96 VAL A N 1
ATOM 685 C CA . VAL A 1 96 ? -2.030 12.709 -1.605 1.00 94.56 96 VAL A CA 1
ATOM 686 C C . VAL A 1 96 ? -2.026 11.183 -1.638 1.00 94.56 96 VAL A C 1
ATOM 688 O O . VAL A 1 96 ? -2.726 10.561 -2.430 1.00 94.56 96 VAL A O 1
ATOM 691 N N . ALA A 1 97 ? -1.237 10.551 -0.763 1.00 95.06 97 ALA A N 1
ATOM 692 C CA . ALA A 1 97 ? -1.190 9.090 -0.676 1.00 95.06 97 ALA A CA 1
ATOM 693 C C . ALA A 1 97 ? -2.588 8.506 -0.427 1.00 95.06 97 ALA A C 1
ATOM 695 O O . ALA A 1 97 ? -3.373 9.088 0.319 1.00 95.06 97 ALA A O 1
ATOM 696 N N . TYR A 1 98 ? -2.905 7.346 -0.997 1.00 96.19 98 TYR A N 1
ATOM 697 C CA . TYR A 1 98 ? -4.212 6.714 -0.793 1.00 96.19 98 TYR A CA 1
ATOM 698 C C . TYR A 1 98 ? -4.473 6.330 0.672 1.00 96.19 98 TYR A C 1
ATOM 700 O O . TYR A 1 98 ? -3.553 6.147 1.473 1.00 96.19 98 TYR A O 1
ATOM 708 N N . SER A 1 99 ? -5.749 6.169 1.022 1.00 96.44 99 SER A N 1
ATOM 709 C CA . SER A 1 99 ? -6.190 5.644 2.319 1.00 96.44 99 SER A CA 1
ATOM 710 C C . SER A 1 99 ? -6.900 4.309 2.116 1.00 96.44 99 SER A C 1
ATOM 712 O O . SER A 1 99 ? -7.654 4.163 1.161 1.00 96.44 99 SER A O 1
ATOM 714 N N . ARG A 1 100 ? -6.703 3.359 3.033 1.00 97.06 100 ARG A N 1
ATOM 715 C CA . ARG A 1 100 ? -7.553 2.163 3.149 1.00 97.06 100 ARG A CA 1
ATOM 716 C C . ARG A 1 100 ? -8.245 2.149 4.502 1.00 97.06 100 ARG A C 1
ATOM 718 O O . ARG A 1 100 ? -7.633 2.521 5.503 1.00 97.06 100 ARG A O 1
ATOM 725 N N . SER A 1 101 ? -9.495 1.701 4.537 1.00 96.94 101 SER A N 1
ATOM 726 C CA . SER A 1 101 ? -10.188 1.403 5.790 1.00 96.94 101 SER A CA 1
ATOM 727 C C . SER A 1 101 ? -9.569 0.180 6.473 1.00 96.94 101 SER A C 1
ATOM 729 O O . SER A 1 101 ? -8.904 -0.638 5.834 1.00 96.94 101 SER A O 1
ATOM 731 N N . ALA A 1 102 ? -9.817 0.012 7.774 1.00 96.88 102 ALA A N 1
ATOM 732 C CA . ALA A 1 102 ? -9.354 -1.178 8.487 1.00 96.88 102 ALA A CA 1
ATOM 733 C C . ALA A 1 102 ? -9.926 -2.471 7.876 1.00 96.88 102 ALA A C 1
ATOM 735 O O . ALA A 1 102 ? -9.200 -3.451 7.743 1.00 96.88 102 ALA A O 1
ATOM 736 N N . GLY A 1 103 ? -11.189 -2.446 7.430 1.00 97.62 103 GLY A N 1
ATOM 737 C CA . GLY A 1 103 ? -11.820 -3.579 6.755 1.00 97.62 103 GLY A CA 1
ATOM 738 C C . GLY A 1 103 ? -11.068 -3.985 5.486 1.00 97.62 103 GLY A C 1
ATOM 739 O O . GLY A 1 103 ? -10.678 -5.140 5.366 1.00 97.62 103 GLY A O 1
ATOM 740 N N . GLN A 1 104 ? -10.766 -3.021 4.611 1.00 98.00 104 GLN A N 1
ATOM 741 C CA . GLN A 1 104 ? -9.992 -3.232 3.379 1.00 98.00 104 GLN A CA 1
ATOM 742 C C . GLN A 1 104 ? -8.591 -3.795 3.646 1.00 98.00 104 GLN A C 1
ATOM 744 O O . GLN A 1 104 ? -8.138 -4.716 2.968 1.00 98.00 104 GLN A O 1
ATOM 749 N N . VAL A 1 105 ? -7.900 -3.268 4.663 1.00 97.56 105 VAL A N 1
ATOM 750 C CA . VAL A 1 105 ? -6.590 -3.791 5.084 1.00 97.56 105 VAL A CA 1
ATOM 751 C C . VAL A 1 105 ? -6.709 -5.249 5.535 1.00 97.56 105 VAL A C 1
ATOM 753 O O . VAL A 1 105 ? -5.873 -6.073 5.162 1.00 97.56 105 VAL A O 1
ATOM 756 N N . LEU A 1 106 ? -7.757 -5.584 6.292 1.00 98.12 106 LEU A N 1
ATOM 757 C CA . LEU A 1 106 ? -8.013 -6.953 6.730 1.00 98.12 106 LEU A CA 1
ATOM 758 C C . LEU A 1 106 ? -8.392 -7.880 5.570 1.00 98.12 106 LEU A C 1
ATOM 760 O O . LEU A 1 106 ? -7.932 -9.013 5.569 1.00 98.12 106 LEU A O 1
ATOM 764 N N . ASN A 1 107 ? -9.136 -7.429 4.554 1.00 98.56 107 ASN A N 1
ATOM 765 C CA . ASN A 1 107 ? -9.409 -8.256 3.370 1.00 98.56 107 ASN A CA 1
ATOM 766 C C . ASN A 1 107 ? -8.115 -8.675 2.655 1.00 98.56 107 ASN A C 1
ATOM 768 O O . ASN A 1 107 ? -7.962 -9.840 2.285 1.00 98.56 107 ASN A O 1
ATOM 772 N N . ILE A 1 108 ? -7.157 -7.749 2.520 1.00 98.06 108 ILE A N 1
ATOM 773 C CA . ILE A 1 108 ? -5.830 -8.048 1.963 1.00 98.06 108 ILE A CA 1
ATOM 774 C C . ILE A 1 108 ? -5.081 -9.035 2.864 1.00 98.06 108 ILE A C 1
ATOM 776 O O . ILE A 1 108 ? -4.553 -10.033 2.381 1.00 98.06 108 ILE A O 1
ATOM 780 N N . ALA A 1 109 ? -5.040 -8.788 4.174 1.00 97.75 109 ALA A N 1
ATOM 781 C CA . ALA A 1 109 ? -4.333 -9.652 5.121 1.00 97.75 109 ALA A CA 1
ATOM 782 C C . ALA A 1 109 ? -4.925 -11.075 5.179 1.00 97.75 109 ALA A C 1
ATOM 784 O O . ALA A 1 109 ? -4.193 -12.063 5.275 1.00 97.75 109 ALA A O 1
ATOM 785 N N . PHE A 1 110 ? -6.249 -11.179 5.088 1.00 98.50 110 PHE A N 1
ATOM 786 C CA . PHE A 1 110 ? -6.986 -12.438 5.091 1.00 98.50 110 PHE A CA 1
ATOM 787 C C . PHE A 1 110 ? -7.073 -13.101 3.716 1.00 98.50 110 PHE A C 1
ATOM 789 O O . PHE A 1 110 ? -7.581 -14.218 3.628 1.00 98.50 110 PHE A O 1
ATOM 796 N N . LEU A 1 111 ? -6.569 -12.450 2.660 1.00 98.19 111 LEU A N 1
ATOM 797 C CA . LEU A 1 111 ? -6.678 -12.902 1.270 1.00 98.19 111 LEU A CA 1
ATOM 798 C C . LEU A 1 111 ? -8.120 -13.279 0.891 1.00 98.19 111 LEU A C 1
ATOM 800 O O . LEU A 1 111 ? -8.364 -14.277 0.216 1.00 98.19 111 LEU A O 1
ATOM 804 N N . ASN A 1 112 ? -9.085 -12.489 1.366 1.00 98.00 112 ASN A N 1
ATOM 805 C CA . ASN A 1 112 ? -10.505 -12.739 1.166 1.00 98.00 112 ASN A CA 1
ATOM 806 C C . ASN A 1 112 ? -11.253 -11.414 1.004 1.00 98.00 112 ASN A C 1
ATOM 808 O O . ASN A 1 112 ? -11.217 -10.574 1.899 1.00 98.00 112 ASN A O 1
ATOM 812 N N . LYS A 1 113 ? -11.952 -11.240 -0.121 1.00 97.56 113 LYS A N 1
ATOM 813 C CA . LYS A 1 113 ? -12.762 -10.043 -0.402 1.00 97.56 113 LYS A CA 1
ATOM 814 C C . LYS A 1 113 ? -14.077 -9.983 0.386 1.00 97.56 113 LYS A C 1
ATOM 816 O O . LYS A 1 113 ? -14.643 -8.912 0.568 1.00 97.56 113 LYS A O 1
ATOM 821 N N . MET A 1 114 ? -14.567 -11.128 0.861 1.00 97.56 114 MET A N 1
ATOM 822 C CA . MET A 1 114 ? -15.769 -11.195 1.688 1.00 97.56 114 MET A CA 1
ATOM 823 C C . MET A 1 114 ? -15.465 -10.737 3.116 1.00 97.56 114 MET A C 1
ATOM 825 O O . MET A 1 114 ? -14.321 -10.807 3.573 1.00 97.56 114 MET A O 1
ATOM 829 N N . ALA A 1 115 ? -16.506 -10.340 3.848 1.00 97.94 115 ALA A N 1
ATOM 830 C CA . ALA A 1 115 ? -16.390 -10.079 5.276 1.00 97.94 115 ALA A CA 1
ATOM 831 C C . ALA A 1 115 ? -16.044 -11.381 6.020 1.00 97.94 115 ALA A C 1
ATOM 833 O O . ALA A 1 115 ? -16.814 -12.341 6.010 1.00 97.94 115 ALA A O 1
ATOM 834 N N . THR A 1 116 ? -14.876 -11.411 6.656 1.00 98.12 116 THR A N 1
ATOM 835 C CA . THR A 1 116 ? -14.358 -12.533 7.447 1.00 98.12 116 THR A CA 1
ATOM 836 C C . THR A 1 116 ? -13.520 -12.006 8.612 1.00 98.12 116 THR A C 1
ATOM 838 O O . THR A 1 116 ? -13.026 -10.879 8.574 1.00 98.12 116 THR A O 1
ATOM 841 N N . ASP A 1 117 ? -13.363 -12.806 9.666 1.00 98.25 117 ASP A N 1
ATOM 842 C CA . ASP A 1 117 ? -12.546 -12.470 10.839 1.00 98.25 117 ASP A CA 1
ATOM 843 C C . ASP A 1 117 ? -11.163 -13.153 10.852 1.00 98.25 117 ASP A C 1
ATOM 845 O O . ASP A 1 117 ? -10.378 -12.981 11.791 1.00 98.25 117 ASP A O 1
ATOM 849 N N . ARG A 1 118 ? -10.875 -13.950 9.815 1.00 98.38 118 ARG A N 1
ATOM 850 C CA . ARG A 1 118 ? -9.646 -14.732 9.640 1.00 98.38 118 ARG A CA 1
ATOM 851 C C . ARG A 1 118 ? -9.454 -15.178 8.190 1.00 98.38 118 ARG A C 1
ATOM 853 O O . ARG A 1 118 ? -10.397 -15.174 7.397 1.00 98.38 118 ARG A O 1
ATOM 860 N N . GLY A 1 119 ? -8.246 -15.630 7.869 1.00 98.06 119 GLY A N 1
ATOM 861 C CA . GLY A 1 119 ? -7.878 -16.180 6.562 1.00 98.06 119 GLY A CA 1
ATOM 862 C C . GLY A 1 119 ? -6.445 -15.826 6.177 1.00 98.06 119 GLY A C 1
ATOM 863 O O . GLY A 1 119 ? -5.763 -15.123 6.920 1.00 98.06 119 GLY A O 1
ATOM 864 N N . GLY A 1 120 ? -5.992 -16.292 5.013 1.00 97.44 120 GLY A N 1
ATOM 865 C CA . GLY A 1 120 ? -4.724 -15.869 4.411 1.00 97.44 120 GLY A CA 1
ATOM 866 C C . GLY A 1 120 ? -3.537 -15.944 5.372 1.00 97.44 120 GLY A C 1
ATOM 867 O O . GLY A 1 120 ? -3.242 -17.001 5.926 1.00 97.44 120 GLY A O 1
ATOM 868 N N . PHE A 1 121 ? -2.876 -14.806 5.593 1.00 97.94 121 PHE A N 1
ATOM 869 C CA . PHE A 1 121 ? -1.721 -14.704 6.492 1.00 97.94 121 PHE A CA 1
ATOM 870 C C . PHE A 1 121 ? -2.076 -14.846 7.982 1.00 97.94 121 PHE A C 1
ATOM 872 O O . PHE A 1 121 ? -1.196 -15.076 8.806 1.00 97.94 121 PHE A O 1
ATOM 879 N N . PHE A 1 122 ? -3.357 -14.731 8.333 1.00 98.19 122 PHE A N 1
ATOM 880 C CA . PHE A 1 122 ? -3.878 -14.817 9.695 1.00 98.19 122 PHE A CA 1
ATOM 881 C C . PHE A 1 122 ? -4.996 -15.871 9.772 1.00 98.19 122 PHE A C 1
ATOM 883 O O . PHE A 1 122 ? -6.167 -15.531 9.978 1.00 98.19 122 PHE A O 1
ATOM 890 N N . PRO A 1 123 ? -4.673 -17.171 9.629 1.00 98.12 123 PRO A N 1
ATOM 891 C CA . PRO A 1 123 ? -5.673 -18.244 9.614 1.00 98.12 123 PRO A CA 1
ATOM 892 C C . PRO A 1 123 ? -6.468 -18.353 10.926 1.00 98.12 123 PRO A C 1
ATOM 894 O O . PRO A 1 123 ? -7.612 -18.800 10.920 1.00 98.12 123 PRO A O 1
ATOM 897 N N . ASN A 1 124 ? -5.895 -17.881 12.037 1.00 97.94 124 ASN A N 1
ATOM 898 C CA . ASN A 1 124 ? -6.536 -17.838 13.355 1.00 97.94 124 ASN A CA 1
ATOM 899 C C . ASN A 1 124 ? -7.142 -16.460 13.697 1.00 97.94 124 ASN A C 1
ATOM 901 O O . ASN A 1 124 ? -7.598 -16.246 14.819 1.00 97.94 124 ASN A O 1
ATOM 905 N N . GLY A 1 125 ? -7.149 -15.530 12.738 1.00 97.38 125 GLY A N 1
ATOM 906 C CA . GLY A 1 125 ? -7.581 -14.147 12.921 1.00 97.38 125 GLY A CA 1
ATOM 907 C C . GLY A 1 125 ? -6.517 -13.251 13.558 1.00 97.38 125 GLY A C 1
ATOM 908 O O . GLY A 1 125 ? -5.421 -13.692 13.908 1.00 97.38 125 GLY A O 1
ATOM 909 N N . VAL A 1 126 ? -6.850 -11.965 13.681 1.00 96.94 126 VAL A N 1
ATOM 910 C CA . VAL A 1 126 ? -6.007 -10.951 14.337 1.00 96.94 126 VAL A CA 1
ATOM 911 C C . VAL A 1 126 ? -6.430 -10.712 15.788 1.00 96.94 126 VAL A C 1
ATOM 913 O O . VAL A 1 126 ? -7.556 -11.020 16.198 1.00 96.94 126 VAL A O 1
ATOM 916 N N . ASN A 1 127 ? -5.518 -10.108 16.548 1.00 95.19 127 ASN A N 1
ATOM 917 C CA . ASN A 1 127 ? -5.767 -9.613 17.898 1.00 95.19 127 ASN A CA 1
ATOM 918 C C . ASN A 1 127 ? -6.429 -8.222 17.870 1.00 95.19 127 ASN A C 1
ATOM 920 O O . ASN A 1 127 ? -6.392 -7.520 16.861 1.00 95.19 127 ASN A O 1
ATOM 924 N N . GLY A 1 128 ? -6.962 -7.790 19.017 1.00 91.19 128 GLY A N 1
ATOM 925 C CA . GLY A 1 128 ? -7.520 -6.447 19.200 1.00 91.19 128 GLY A CA 1
ATOM 926 C C . GLY A 1 128 ? -9.008 -6.339 18.860 1.00 91.19 128 GLY A C 1
ATOM 927 O O . GLY A 1 128 ? -9.693 -7.339 18.661 1.00 91.19 128 GLY A O 1
ATOM 928 N N . SER A 1 129 ? -9.520 -5.107 18.842 1.00 93.62 129 SER A N 1
ATOM 929 C CA . SER A 1 129 ? -10.965 -4.840 18.757 1.00 93.62 129 SER A CA 1
ATOM 930 C C . SER A 1 129 ? -11.517 -4.799 17.329 1.00 93.62 129 SER A C 1
ATOM 932 O O . SER A 1 129 ? -12.715 -4.980 17.140 1.00 93.62 129 SER A O 1
ATOM 934 N N . ILE A 1 130 ? -10.669 -4.569 16.320 1.00 95.00 130 ILE A N 1
ATOM 935 C CA . ILE A 1 130 ? -11.073 -4.531 14.907 1.00 95.00 130 ILE A CA 1
ATOM 936 C C . ILE A 1 130 ? -10.635 -5.838 14.256 1.00 95.00 130 ILE A C 1
ATOM 938 O O . ILE A 1 130 ? -9.454 -6.030 13.981 1.00 95.00 130 ILE A O 1
ATOM 942 N N . ARG A 1 131 ? -11.588 -6.750 14.053 1.00 97.38 1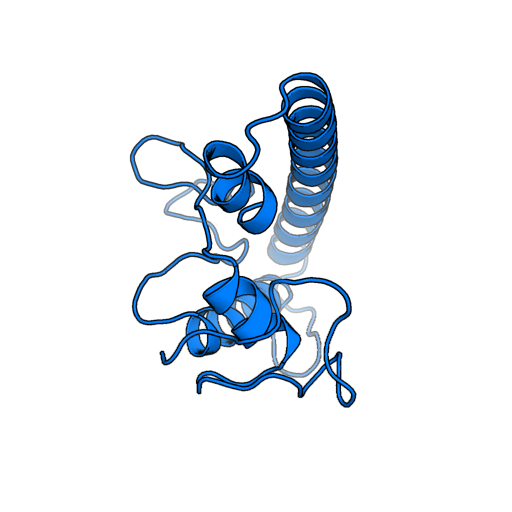31 ARG A N 1
ATOM 943 C CA . ARG A 1 131 ? -11.298 -8.119 13.596 1.00 97.38 131 ARG A CA 1
ATOM 944 C C . ARG A 1 131 ? -12.012 -8.505 12.308 1.00 97.38 131 ARG A C 1
ATOM 946 O O . ARG A 1 131 ? -11.561 -9.425 11.647 1.00 97.38 131 ARG A O 1
ATOM 953 N N . LEU A 1 132 ? -13.094 -7.814 11.954 1.00 98.12 132 LEU A N 1
ATOM 954 C CA . LEU A 1 132 ? -13.915 -8.125 10.786 1.00 98.12 132 LEU A CA 1
ATOM 955 C C . LEU A 1 132 ? -13.450 -7.314 9.567 1.00 98.12 132 LEU A C 1
ATOM 957 O O . LEU A 1 132 ? -13.330 -6.090 9.653 1.00 98.12 132 LEU A O 1
ATOM 961 N N . SER A 1 133 ? -13.196 -7.990 8.445 1.00 98.06 133 SER A N 1
ATOM 962 C CA . SER A 1 133 ? -12.907 -7.350 7.157 1.00 98.06 133 SER A CA 1
ATOM 963 C C . SER A 1 133 ? -14.168 -6.772 6.493 1.00 98.06 133 SER A C 1
ATOM 965 O O . SER A 1 133 ? -15.288 -7.006 6.949 1.00 98.06 133 SER A O 1
ATOM 967 N N . ALA A 1 134 ? -14.004 -5.986 5.426 1.00 97.62 134 ALA A N 1
ATOM 968 C CA . ALA A 1 134 ? -15.134 -5.427 4.683 1.00 97.62 134 ALA A CA 1
ATOM 969 C C . ALA A 1 134 ? -15.786 -6.471 3.756 1.00 97.62 134 ALA A C 1
ATOM 971 O O . ALA A 1 134 ? -15.200 -7.512 3.457 1.00 97.62 134 ALA A O 1
ATOM 972 N N . ALA A 1 135 ? -17.007 -6.182 3.300 1.00 96.44 135 ALA A N 1
ATOM 973 C CA . ALA A 1 135 ? -17.680 -6.927 2.239 1.00 96.44 135 ALA A CA 1
ATOM 974 C C . ALA A 1 135 ? -17.499 -6.178 0.908 1.00 96.44 135 ALA A C 1
ATOM 976 O O . ALA A 1 135 ? -18.212 -5.204 0.663 1.00 96.44 135 ALA A O 1
ATOM 977 N N . ASN A 1 136 ? -16.527 -6.622 0.104 1.00 90.56 136 ASN A N 1
ATOM 978 C CA . ASN A 1 136 ? -16.105 -5.997 -1.155 1.00 90.56 136 ASN A CA 1
ATOM 979 C 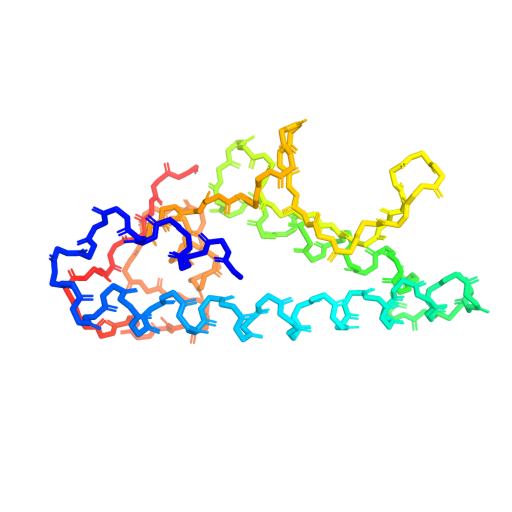C . ASN A 1 136 ? -16.586 -6.758 -2.398 1.00 90.56 136 ASN A C 1
ATOM 981 O O . ASN A 1 136 ? -16.637 -8.014 -2.369 1.00 90.56 136 ASN A O 1
#

Radius of gyration: 16.24 Å; chains: 1; bounding box: 35×34×42 Å